Protein AF-X1L1R2-F1 (afdb_monomer_lite)

Organism: NCBI:txid412755

Radius of gyration: 16.48 Å; chains: 1; bounding box: 44×36×43 Å

Secondary structure (DSSP, 8-state):
------PPEEE--SS--EEEEEEETTEEEEEESSPPTT-TTS--EEEEETT---S-GGG-HHHHHHHHHHHHHHHHHHHHTTS-SEEEEEE-TTGGGB-TTSSBP---TTTS----EEEEEEE-TTSTTTTS------HHHHH--GGGTT-SPPHHHHHHHHHHHHHHHHHHHHHHHHHT-

Structure (mmCIF, N/CA/C/O backbone):
data_AF-X1L1R2-F1
#
_entry.id   AF-X1L1R2-F1
#
loop_
_atom_site.group_PDB
_atom_site.id
_atom_site.type_symbol
_atom_site.label_atom_id
_atom_site.label_alt_id
_atom_site.label_comp_id
_atom_site.label_asym_id
_atom_site.label_entity_id
_atom_site.label_seq_id
_atom_site.pdbx_PDB_ins_code
_atom_site.Cartn_x
_atom_site.Cartn_y
_atom_site.Cartn_z
_atom_site.occupancy
_atom_site.B_iso_or_equiv
_atom_site.auth_seq_id
_atom_site.auth_comp_id
_atom_site.auth_asym_id
_atom_site.auth_atom_id
_atom_site.pdbx_PDB_model_num
ATOM 1 N N . MET A 1 1 ? -13.929 18.977 -22.221 1.00 35.81 1 MET A N 1
ATOM 2 C CA . MET A 1 1 ? -14.022 19.409 -20.815 1.00 35.81 1 MET A CA 1
ATOM 3 C C . MET A 1 1 ? -13.159 18.432 -20.040 1.00 35.81 1 MET A C 1
ATOM 5 O O . MET A 1 1 ? -13.607 17.331 -19.753 1.00 35.81 1 MET A O 1
ATOM 9 N N . GLU A 1 2 ? -11.871 18.740 -19.904 1.00 33.66 2 GLU A N 1
ATOM 10 C CA . GLU A 1 2 ? -10.957 17.918 -19.108 1.00 33.66 2 GLU A CA 1
ATOM 11 C C . GLU A 1 2 ? -11.347 18.148 -17.650 1.00 33.66 2 GLU A C 1
ATOM 13 O O . GLU A 1 2 ? -11.371 19.292 -17.200 1.00 33.66 2 GLU A O 1
ATOM 18 N N . ALA A 1 3 ? -11.789 17.097 -16.958 1.00 40.56 3 ALA A N 1
ATOM 19 C CA . ALA A 1 3 ? -12.058 17.187 -15.532 1.00 40.56 3 ALA A CA 1
ATOM 20 C C . ALA A 1 3 ? -10.765 17.642 -14.846 1.00 40.56 3 ALA A C 1
ATOM 22 O O . ALA A 1 3 ? -9.714 17.044 -15.086 1.00 40.56 3 ALA A O 1
ATOM 23 N N . GLU A 1 4 ? -10.833 18.707 -14.042 1.00 43.19 4 GLU A N 1
ATOM 24 C CA . GLU A 1 4 ? -9.746 19.076 -13.140 1.00 43.19 4 GLU A CA 1
ATOM 25 C C . GLU A 1 4 ? -9.451 17.854 -12.272 1.00 43.19 4 GLU A C 1
ATOM 27 O O . GLU A 1 4 ? -10.246 17.464 -11.420 1.00 43.19 4 GLU A O 1
ATOM 32 N N . ILE A 1 5 ? -8.339 17.186 -12.563 1.00 48.66 5 ILE A N 1
ATOM 33 C CA . ILE A 1 5 ? -7.871 16.056 -11.778 1.00 48.66 5 ILE A CA 1
ATOM 34 C C . ILE A 1 5 ? -7.506 16.628 -10.410 1.00 48.66 5 ILE A C 1
ATOM 36 O O . ILE A 1 5 ? -6.497 17.328 -10.290 1.00 48.66 5 ILE A O 1
ATOM 40 N N . GLU A 1 6 ? -8.321 16.345 -9.390 1.00 56.25 6 GLU A N 1
ATOM 41 C CA . GLU A 1 6 ? -7.953 16.596 -7.999 1.00 56.25 6 GLU A CA 1
ATOM 42 C C . GLU A 1 6 ? -6.578 15.967 -7.755 1.00 56.25 6 GLU A C 1
ATOM 44 O O . GLU A 1 6 ? -6.365 14.758 -7.888 1.00 56.25 6 GLU A O 1
ATOM 49 N N . SER A 1 7 ? -5.595 16.834 -7.523 1.00 71.38 7 SER A N 1
ATOM 50 C CA . SER A 1 7 ? -4.193 16.442 -7.586 1.00 71.38 7 SER A CA 1
ATOM 51 C C . SER A 1 7 ? -3.826 15.499 -6.440 1.00 71.38 7 SER A C 1
ATOM 53 O O . SER A 1 7 ? -4.202 15.694 -5.284 1.00 71.38 7 SER A O 1
ATOM 55 N N . VAL A 1 8 ? -3.070 14.450 -6.760 1.00 78.88 8 VAL A N 1
ATOM 56 C CA . VAL A 1 8 ? -2.434 13.598 -5.754 1.00 78.88 8 VAL A CA 1
ATOM 57 C C . VAL A 1 8 ? -1.305 14.407 -5.112 1.00 78.88 8 VAL A C 1
ATOM 59 O O . VAL A 1 8 ? -0.381 14.835 -5.807 1.00 78.88 8 VAL A O 1
ATOM 62 N N . GLU A 1 9 ? -1.368 14.628 -3.798 1.00 85.62 9 GLU A N 1
ATOM 63 C CA . GLU A 1 9 ? -0.394 15.465 -3.091 1.00 85.62 9 GLU A CA 1
ATOM 64 C C . GLU A 1 9 ? 0.997 14.812 -3.092 1.00 85.62 9 GLU A C 1
ATOM 66 O O . GLU A 1 9 ? 1.167 13.679 -2.634 1.00 85.62 9 GLU A O 1
ATOM 71 N N . PHE A 1 10 ? 2.002 15.539 -3.589 1.00 83.31 10 PHE A N 1
ATOM 72 C CA . PHE A 1 10 ? 3.404 15.128 -3.543 1.00 83.31 10 PHE A CA 1
ATOM 73 C C . PHE A 1 10 ? 4.129 15.767 -2.359 1.00 83.31 10 PHE A C 1
ATOM 75 O O . PHE A 1 10 ? 4.181 16.990 -2.238 1.00 83.31 10 PHE A O 1
ATOM 82 N N . ILE A 1 11 ? 4.766 14.939 -1.534 1.00 81.50 11 ILE A N 1
ATOM 83 C CA . ILE A 1 11 ? 5.548 15.370 -0.378 1.00 81.50 11 ILE A CA 1
ATOM 84 C C . ILE A 1 11 ? 7.036 15.158 -0.656 1.00 81.50 11 ILE A C 1
ATOM 86 O O . ILE A 1 11 ? 7.514 14.033 -0.836 1.00 81.50 11 ILE A O 1
ATOM 90 N N . LYS A 1 12 ? 7.783 16.268 -0.628 1.00 78.12 12 LYS A N 1
ATOM 91 C CA . LYS A 1 12 ? 9.249 16.268 -0.634 1.00 78.12 12 LYS A CA 1
ATOM 92 C C . LYS A 1 12 ? 9.750 15.917 0.767 1.00 78.12 12 LYS A C 1
ATOM 94 O O . LYS A 1 12 ? 9.685 16.737 1.678 1.00 78.12 12 LYS A O 1
ATOM 99 N N . ASP A 1 13 ? 10.237 14.695 0.930 1.00 71.69 13 ASP A N 1
ATOM 100 C CA . ASP A 1 13 ? 10.892 14.210 2.145 1.00 71.69 13 ASP A CA 1
ATOM 101 C C . ASP A 1 13 ? 12.397 14.083 1.877 1.00 71.69 13 ASP A C 1
ATOM 103 O O . ASP A 1 13 ? 12.797 13.721 0.770 1.00 71.69 13 ASP A O 1
ATOM 107 N N . ALA A 1 14 ? 13.224 14.434 2.865 1.00 59.12 14 ALA A N 1
ATOM 108 C CA . ALA A 1 14 ? 14.678 14.477 2.710 1.00 59.12 14 ALA A CA 1
ATOM 109 C C . ALA A 1 14 ? 15.286 13.098 2.409 1.00 59.12 14 ALA A C 1
ATOM 111 O O . ALA A 1 14 ? 16.328 13.030 1.760 1.00 59.12 14 ALA A O 1
ATOM 112 N N . ASP A 1 15 ? 14.630 12.024 2.858 1.00 63.44 15 ASP A N 1
ATOM 113 C CA . ASP A 1 15 ? 15.121 10.662 2.686 1.00 63.44 15 ASP A CA 1
ATOM 114 C C . ASP A 1 15 ? 14.433 9.956 1.508 1.00 63.44 15 ASP A C 1
ATOM 116 O O . ASP A 1 15 ? 15.096 9.284 0.718 1.00 63.44 15 ASP A O 1
ATOM 120 N N . LEU A 1 16 ? 13.104 10.074 1.382 1.00 71.19 16 LEU A N 1
ATOM 121 C CA . LEU A 1 16 ? 12.322 9.346 0.371 1.00 71.19 16 LEU A CA 1
ATOM 122 C C . LEU A 1 16 ? 11.072 10.130 -0.061 1.00 71.19 16 LEU A C 1
ATOM 124 O O . LEU A 1 16 ? 10.060 10.006 0.626 1.00 71.19 16 LEU A O 1
ATOM 128 N N . PRO A 1 17 ? 11.079 10.867 -1.188 1.00 80.19 17 PRO A N 1
ATOM 129 C CA . PRO A 1 17 ? 9.896 11.560 -1.710 1.00 80.19 17 PRO A CA 1
ATOM 130 C C . PRO A 1 17 ? 8.731 10.612 -2.045 1.00 80.19 17 PRO A C 1
ATOM 132 O O . PRO A 1 17 ? 8.938 9.466 -2.466 1.00 80.19 17 PRO A O 1
ATOM 135 N N . TYR A 1 18 ? 7.490 11.069 -1.848 1.00 87.56 18 TYR A N 1
ATOM 136 C CA . TYR A 1 18 ? 6.294 10.231 -2.023 1.00 87.56 18 TYR A CA 1
ATOM 137 C C . TYR A 1 18 ? 5.030 11.016 -2.378 1.00 87.56 18 TYR A C 1
ATOM 139 O O . TYR A 1 18 ? 4.909 12.194 -2.060 1.00 87.56 18 TYR A O 1
ATOM 147 N N . TRP A 1 19 ? 4.050 10.320 -2.957 1.00 91.94 19 TRP A N 1
ATOM 148 C CA . TRP A 1 19 ? 2.682 10.813 -3.133 1.00 91.94 19 TRP A CA 1
ATOM 149 C C . TRP A 1 19 ? 1.736 10.207 -2.107 1.00 91.94 19 TRP A C 1
ATOM 151 O O . TRP A 1 19 ? 1.818 9.010 -1.812 1.00 91.94 19 TRP A O 1
ATOM 161 N N . VAL A 1 20 ? 0.816 11.017 -1.590 1.00 93.31 20 VAL A N 1
ATOM 162 C CA . VAL A 1 20 ? -0.243 10.582 -0.675 1.00 93.31 20 VAL A CA 1
ATOM 163 C C . VAL A 1 20 ? -1.476 10.186 -1.479 1.00 93.31 20 VAL A C 1
ATOM 165 O O . VAL A 1 20 ? -2.071 11.006 -2.172 1.00 93.31 20 VAL A O 1
ATOM 168 N N . LEU A 1 21 ? -1.866 8.916 -1.374 1.00 95.00 21 LEU A N 1
ATOM 169 C CA . LEU A 1 21 ? -3.049 8.377 -2.048 1.00 95.00 21 LEU A CA 1
ATOM 170 C C . LEU A 1 21 ? -4.297 8.469 -1.167 1.00 95.00 21 LEU A C 1
ATOM 172 O O . LEU A 1 21 ? -5.397 8.585 -1.685 1.00 95.00 21 LEU A O 1
ATOM 176 N N . TRP A 1 22 ? -4.133 8.396 0.155 1.00 96.38 22 TRP A N 1
ATOM 177 C CA . TRP A 1 22 ? -5.219 8.537 1.123 1.00 96.38 22 TRP A CA 1
ATOM 178 C C . TRP A 1 22 ? -4.658 8.819 2.520 1.00 96.38 22 TRP A C 1
ATOM 180 O O . TRP A 1 22 ? -3.601 8.293 2.883 1.00 96.38 22 TRP A O 1
ATOM 190 N N . GLU A 1 23 ? -5.371 9.605 3.324 1.00 94.44 23 GLU A N 1
ATOM 191 C CA . GLU A 1 23 ? -4.978 9.921 4.694 1.00 94.44 23 GLU A CA 1
ATOM 192 C C . GLU A 1 23 ? -6.198 10.228 5.579 1.00 94.44 23 GLU A C 1
ATOM 194 O O . GLU A 1 23 ? -6.961 11.138 5.278 1.00 94.44 23 GLU A O 1
ATOM 199 N N . ASP A 1 24 ? -6.358 9.506 6.692 1.00 93.12 24 ASP A N 1
ATOM 200 C CA . ASP A 1 24 ? -7.366 9.794 7.726 1.00 93.12 24 ASP A CA 1
ATOM 201 C C . ASP A 1 24 ? -7.039 9.050 9.035 1.00 93.12 24 ASP A C 1
ATOM 203 O O . ASP A 1 24 ? -6.327 8.042 9.044 1.00 93.12 24 ASP A O 1
ATOM 207 N N . GLY A 1 25 ? -7.558 9.535 10.167 1.00 86.25 25 GLY A N 1
ATOM 208 C CA . GLY A 1 25 ? -7.598 8.781 11.424 1.00 86.25 25 GLY A CA 1
ATOM 209 C C . GLY A 1 25 ? -6.230 8.336 11.957 1.00 86.25 25 GLY A C 1
ATOM 210 O O . GLY A 1 25 ? -6.138 7.300 12.615 1.00 86.25 25 GLY A O 1
ATOM 211 N N . GLY A 1 26 ? -5.165 9.080 11.636 1.00 88.38 26 GLY A N 1
ATOM 212 C CA . GLY A 1 26 ? -3.776 8.751 11.987 1.00 88.38 26 GLY A CA 1
ATOM 213 C C . GLY A 1 26 ? -3.066 7.814 11.001 1.00 88.38 26 GLY A C 1
ATOM 214 O O . GLY A 1 26 ? -1.861 7.594 11.134 1.00 88.38 26 GLY A O 1
ATOM 215 N N . PHE A 1 27 ? -3.762 7.297 9.990 1.00 91.69 27 PHE A N 1
ATOM 216 C CA . PHE A 1 27 ? -3.224 6.403 8.968 1.00 91.69 27 PHE A CA 1
ATOM 217 C C . PHE A 1 27 ? -2.967 7.132 7.653 1.00 91.69 27 PHE A C 1
ATOM 219 O O . PHE A 1 27 ? -3.592 8.147 7.355 1.00 91.69 27 PHE A O 1
ATOM 226 N N . ARG A 1 28 ? -2.049 6.586 6.859 1.00 93.56 28 ARG A N 1
ATOM 227 C CA . ARG A 1 28 ? -1.690 7.094 5.539 1.00 93.56 28 ARG A CA 1
ATOM 228 C C . ARG A 1 28 ? -1.421 5.950 4.574 1.00 93.56 28 ARG A C 1
ATOM 230 O O . ARG A 1 28 ? -0.731 4.995 4.930 1.00 93.56 28 ARG A O 1
ATOM 237 N N . VAL A 1 29 ? -1.906 6.102 3.347 1.00 95.12 29 VAL A N 1
ATOM 238 C CA . VAL A 1 29 ? -1.522 5.305 2.183 1.00 95.12 29 VAL A CA 1
ATOM 239 C C . VAL A 1 29 ? -0.701 6.190 1.252 1.00 95.12 29 VAL A C 1
ATOM 241 O O . VAL A 1 29 ? -1.152 7.261 0.847 1.00 95.12 29 VAL A O 1
ATOM 244 N N . ARG A 1 30 ? 0.511 5.757 0.907 1.00 93.06 30 ARG A N 1
ATOM 245 C CA . ARG A 1 30 ? 1.411 6.505 0.019 1.00 93.06 30 ARG A CA 1
ATOM 246 C C . ARG A 1 30 ? 2.158 5.601 -0.947 1.00 93.06 30 ARG A C 1
ATOM 248 O O . ARG A 1 30 ? 2.361 4.428 -0.654 1.00 93.06 30 ARG A O 1
ATOM 255 N N . THR A 1 31 ? 2.628 6.160 -2.054 1.00 91.19 31 THR A N 1
ATOM 256 C CA . THR A 1 31 ? 3.549 5.491 -2.985 1.00 91.19 31 THR A CA 1
ATOM 257 C C . THR A 1 31 ? 4.829 6.304 -3.127 1.00 91.19 31 THR A C 1
ATOM 259 O O . THR A 1 31 ? 4.791 7.532 -3.086 1.00 91.19 31 THR A O 1
ATOM 262 N N . LEU A 1 32 ? 5.969 5.627 -3.253 1.00 84.00 32 LEU A N 1
ATOM 263 C CA . LEU A 1 32 ? 7.278 6.279 -3.373 1.00 84.00 32 LEU A CA 1
ATOM 264 C C . LEU A 1 32 ? 7.552 6.730 -4.814 1.00 84.00 32 LEU A C 1
ATOM 266 O O . LEU A 1 32 ? 7.120 6.065 -5.755 1.00 84.00 32 LEU A O 1
ATOM 270 N N . GLU A 1 33 ? 8.339 7.798 -4.967 1.00 80.12 33 GLU A N 1
ATOM 271 C CA . GLU A 1 33 ? 8.979 8.178 -6.242 1.00 80.12 33 GLU A CA 1
ATOM 272 C C . GLU A 1 33 ? 9.835 7.050 -6.807 1.00 80.12 33 GLU A C 1
ATOM 274 O O . GLU A 1 33 ? 9.747 6.720 -7.988 1.00 80.12 33 GLU A O 1
ATOM 279 N N . ASN A 1 34 ? 10.595 6.401 -5.928 1.00 77.62 34 ASN A N 1
ATOM 280 C CA . ASN A 1 34 ? 11.424 5.258 -6.267 1.00 77.62 34 ASN A CA 1
ATOM 281 C C . ASN A 1 34 ? 10.941 4.048 -5.457 1.00 77.62 34 ASN A C 1
ATOM 283 O O . ASN A 1 34 ? 11.203 3.972 -4.252 1.00 77.62 34 ASN A O 1
ATOM 287 N N . PRO A 1 35 ? 10.167 3.133 -6.066 1.00 78.12 35 PRO A N 1
ATOM 288 C CA . PRO A 1 35 ? 9.635 1.978 -5.360 1.00 78.12 35 PRO A CA 1
ATOM 289 C C . PRO A 1 35 ? 10.757 1.000 -4.978 1.00 78.12 35 PRO A C 1
ATOM 291 O O . PRO A 1 35 ? 11.663 0.728 -5.762 1.00 78.12 35 PRO A O 1
ATOM 294 N N . ASN A 1 36 ? 10.685 0.454 -3.761 1.00 74.31 36 ASN A N 1
ATOM 295 C CA . ASN A 1 36 ? 11.665 -0.515 -3.270 1.00 74.31 36 ASN A CA 1
ATOM 296 C C . ASN A 1 36 ? 11.375 -1.898 -3.858 1.00 74.31 36 ASN A C 1
ATOM 298 O O . ASN A 1 36 ? 10.211 -2.264 -4.045 1.00 74.31 36 ASN A O 1
ATOM 302 N N . ARG A 1 37 ? 12.414 -2.721 -4.039 1.00 71.38 37 ARG A N 1
ATOM 303 C CA . ARG A 1 37 ? 12.231 -4.155 -4.308 1.00 71.38 37 ARG A CA 1
ATOM 304 C C . ARG A 1 37 ? 11.310 -4.818 -3.260 1.00 71.38 37 ARG A C 1
ATOM 306 O O . ARG A 1 37 ? 11.384 -4.437 -2.086 1.00 71.38 37 ARG A O 1
ATOM 313 N N . PRO A 1 38 ? 10.488 -5.813 -3.650 1.00 68.81 38 PRO A N 1
ATOM 314 C CA . PRO A 1 38 ? 10.410 -6.465 -4.967 1.00 68.81 38 PRO A CA 1
ATOM 315 C C . PRO A 1 38 ? 9.403 -5.824 -5.952 1.00 68.81 38 PRO A C 1
ATOM 317 O O . PRO A 1 38 ? 8.761 -6.534 -6.718 1.00 68.81 38 PRO A O 1
ATOM 320 N N . ALA A 1 39 ? 9.239 -4.496 -5.965 1.00 70.19 39 ALA A N 1
ATOM 321 C CA . ALA A 1 39 ? 8.407 -3.794 -6.953 1.00 70.19 39 ALA A CA 1
ATOM 322 C C . ALA A 1 39 ? 9.029 -3.770 -8.370 1.00 70.19 39 ALA A C 1
ATOM 324 O O . ALA A 1 39 ? 9.264 -2.704 -8.945 1.00 70.19 39 ALA A O 1
ATOM 325 N N . ASP A 1 40 ? 9.336 -4.939 -8.938 1.00 66.94 40 ASP A N 1
ATOM 326 C CA . ASP A 1 40 ? 10.058 -5.053 -10.208 1.00 66.94 40 ASP A CA 1
ATOM 327 C C . ASP A 1 40 ? 9.292 -4.431 -11.383 1.00 66.94 40 ASP A C 1
ATOM 329 O O . ASP A 1 40 ? 9.911 -3.881 -12.288 1.00 66.94 40 ASP A O 1
ATOM 333 N N . HIS A 1 41 ? 7.961 -4.413 -11.353 1.00 64.50 41 HIS A N 1
ATOM 334 C CA . HIS A 1 41 ? 7.127 -3.805 -12.401 1.00 64.50 41 HIS A CA 1
ATOM 335 C C . HIS A 1 41 ? 6.573 -2.438 -12.010 1.00 64.50 41 HIS A C 1
ATOM 337 O O . HIS A 1 41 ? 5.660 -1.909 -12.642 1.00 64.50 41 HIS A O 1
ATOM 343 N N . GLY A 1 42 ? 7.178 -1.851 -10.983 1.00 64.50 42 GLY A N 1
ATOM 344 C CA . GLY A 1 42 ? 6.707 -0.626 -10.397 1.00 64.50 42 GLY A CA 1
ATOM 345 C C . GLY A 1 42 ? 5.612 -0.828 -9.369 1.00 64.50 42 GLY A C 1
ATOM 346 O O . GLY A 1 42 ? 5.058 -1.910 -9.202 1.00 64.50 42 GLY A O 1
ATOM 347 N N . GLY A 1 43 ? 5.329 0.248 -8.645 1.00 73.56 43 GLY A N 1
ATOM 348 C CA . GLY A 1 43 ? 4.325 0.230 -7.595 1.00 73.56 43 GLY A CA 1
ATOM 349 C C . GLY A 1 43 ? 4.846 -0.356 -6.288 1.00 73.56 43 GLY A C 1
ATOM 350 O O . GLY A 1 43 ? 5.040 -1.553 -6.116 1.00 73.56 43 GLY A O 1
ATOM 351 N N . HIS A 1 44 ? 5.037 0.524 -5.320 1.00 86.81 44 HIS A N 1
ATOM 352 C CA . HIS A 1 44 ? 5.306 0.157 -3.942 1.00 86.81 44 HIS A CA 1
ATOM 353 C C . HIS A 1 44 ? 4.436 1.056 -3.084 1.00 86.81 44 HIS A C 1
ATOM 355 O O . HIS A 1 44 ? 4.728 2.244 -2.929 1.00 86.81 44 HIS A O 1
ATOM 361 N N . ILE A 1 45 ? 3.347 0.491 -2.570 1.00 92.12 45 ILE A N 1
ATOM 362 C CA . ILE A 1 45 ? 2.403 1.230 -1.742 1.00 92.12 45 ILE A CA 1
ATOM 363 C C . ILE A 1 45 ? 2.692 0.903 -0.282 1.00 92.12 45 ILE A C 1
ATOM 365 O O . ILE A 1 45 ? 2.859 -0.255 0.095 1.00 92.12 45 ILE A O 1
ATOM 369 N N . LEU A 1 46 ? 2.754 1.938 0.541 1.00 91.00 46 LEU A N 1
ATOM 370 C CA . LEU A 1 46 ? 2.952 1.850 1.976 1.00 91.00 46 LEU A CA 1
ATOM 371 C C . LEU A 1 46 ? 1.676 2.278 2.684 1.00 91.00 46 LEU A C 1
ATOM 373 O O . LEU A 1 46 ? 1.170 3.374 2.446 1.00 91.00 46 LEU A O 1
ATOM 377 N N . VAL A 1 47 ? 1.203 1.430 3.590 1.00 92.69 47 VAL A N 1
ATOM 378 C CA . VAL A 1 47 ? 0.151 1.752 4.553 1.00 92.69 47 VAL A CA 1
ATOM 379 C C . VAL A 1 47 ? 0.801 1.898 5.915 1.00 92.69 47 VAL A C 1
ATOM 381 O O . VAL A 1 47 ? 1.403 0.946 6.399 1.00 92.69 47 VAL A O 1
ATOM 384 N N . GLU A 1 48 ? 0.713 3.066 6.541 1.00 88.31 48 GLU A N 1
ATOM 385 C CA . GLU A 1 48 ? 1.448 3.367 7.775 1.00 88.31 48 GLU A CA 1
ATOM 386 C C . GLU A 1 48 ? 0.667 4.268 8.737 1.00 88.31 48 GLU A C 1
ATOM 388 O O . GLU A 1 48 ? -0.325 4.891 8.366 1.00 88.31 48 GLU A O 1
ATOM 393 N N . HIS A 1 49 ? 1.145 4.365 9.981 1.00 86.06 49 HIS A N 1
ATOM 394 C CA . HIS A 1 49 ? 0.682 5.366 10.947 1.00 86.06 49 HIS A CA 1
ATOM 395 C C . HIS A 1 49 ? 1.572 6.616 10.904 1.00 86.06 49 HIS A C 1
ATOM 397 O O . HIS A 1 49 ? 2.804 6.513 10.981 1.00 86.06 49 HIS A O 1
ATOM 403 N N . LYS A 1 50 ? 0.962 7.803 10.820 1.00 80.88 50 LYS A N 1
ATOM 404 C CA . LYS A 1 50 ? 1.656 9.086 10.590 1.00 80.88 50 LYS A CA 1
ATOM 405 C C . LYS A 1 50 ? 2.646 9.430 11.697 1.00 80.88 50 LYS A C 1
ATOM 407 O O . LYS A 1 50 ? 3.799 9.783 11.429 1.00 80.88 50 LYS A O 1
ATOM 412 N N . GLU A 1 51 ? 2.221 9.256 12.943 1.00 72.44 51 GLU A N 1
ATOM 413 C CA . GLU A 1 51 ? 2.992 9.635 14.134 1.00 72.44 51 GLU A CA 1
ATOM 414 C C . GLU A 1 51 ? 4.094 8.621 14.489 1.00 72.44 51 GLU A C 1
ATOM 416 O O . GLU A 1 51 ? 4.952 8.880 15.330 1.00 72.44 51 GLU A O 1
ATOM 421 N N . GLY A 1 52 ? 4.135 7.481 13.793 1.00 61.91 52 GLY A N 1
ATOM 422 C CA . GLY A 1 52 ? 4.942 6.328 14.175 1.00 61.91 52 GLY A CA 1
ATOM 423 C C . GLY A 1 52 ? 4.245 5.439 15.203 1.00 61.91 52 GLY A C 1
ATOM 424 O O . GLY A 1 52 ? 3.143 5.724 15.662 1.00 61.91 52 GLY A O 1
ATOM 425 N N . ALA A 1 53 ? 4.837 4.280 15.464 1.00 56.41 53 ALA A N 1
ATOM 426 C CA . ALA A 1 53 ? 4.227 3.198 16.214 1.00 56.41 53 ALA A CA 1
ATOM 427 C C . ALA A 1 53 ? 4.265 3.442 17.724 1.00 56.41 53 ALA A C 1
ATOM 429 O O . ALA A 1 53 ? 5.277 3.850 18.301 1.00 56.41 53 ALA A O 1
ATOM 430 N N . VAL A 1 54 ? 3.183 3.008 18.366 1.00 54.50 54 VAL A N 1
ATOM 431 C CA . VAL A 1 54 ? 3.200 2.465 19.726 1.00 54.50 54 VAL A CA 1
ATOM 432 C C . VAL A 1 54 ? 4.342 1.442 19.790 1.00 54.50 54 VAL A C 1
ATOM 434 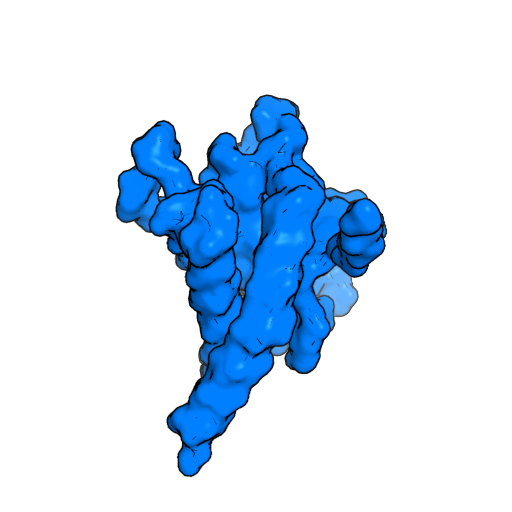O O . VAL A 1 54 ? 4.492 0.650 18.861 1.00 54.50 54 VAL A O 1
ATOM 437 N N . LYS A 1 55 ? 5.176 1.458 20.842 1.00 52.66 55 LYS A N 1
ATOM 438 C CA . LYS A 1 55 ? 6.418 0.649 20.959 1.00 52.66 55 LYS A CA 1
ATOM 439 C C . LYS A 1 55 ? 6.276 -0.820 20.539 1.00 52.66 55 LYS A C 1
ATOM 441 O O . LYS A 1 55 ? 7.290 -1.427 20.188 1.00 52.66 55 LYS A O 1
ATOM 446 N N . VAL A 1 56 ? 5.058 -1.356 20.607 1.00 61.56 56 VAL A N 1
ATOM 447 C CA . VAL A 1 56 ? 4.699 -2.722 20.273 1.00 61.56 56 VAL A CA 1
ATOM 448 C C . VAL A 1 56 ? 3.330 -2.751 19.559 1.00 61.56 56 VAL A C 1
ATOM 450 O O . VAL A 1 56 ? 2.286 -2.821 20.201 1.00 61.56 56 VAL A O 1
ATOM 453 N N . PRO A 1 57 ? 3.283 -2.668 18.226 1.00 59.94 57 PRO A N 1
ATOM 454 C CA . PRO A 1 57 ? 2.029 -2.558 17.469 1.00 59.94 57 PRO A CA 1
ATOM 455 C C . PRO A 1 57 ? 1.111 -3.776 17.603 1.00 59.94 57 PRO A C 1
ATOM 457 O O . PRO A 1 57 ? -0.105 -3.630 17.594 1.00 59.94 57 PRO A O 1
ATOM 460 N N . TYR A 1 58 ? 1.689 -4.967 17.777 1.00 64.19 58 TYR A N 1
ATOM 461 C CA . TYR A 1 58 ? 0.954 -6.214 17.982 1.00 64.19 58 TYR A CA 1
ATOM 462 C C . TYR A 1 58 ? 0.320 -6.317 19.375 1.00 64.19 58 TYR A C 1
ATOM 464 O O . TYR A 1 58 ? -0.505 -7.190 19.591 1.00 64.19 58 TYR A O 1
ATOM 472 N N . GLN A 1 59 ? 0.657 -5.425 20.315 1.00 66.75 59 GLN A N 1
ATOM 473 C CA . GLN A 1 59 ? -0.067 -5.320 21.588 1.00 66.75 59 GLN A CA 1
ATOM 474 C C . GLN A 1 59 ? -1.375 -4.531 21.450 1.00 66.75 59 GLN A C 1
ATOM 476 O O . GLN A 1 59 ? -2.225 -4.601 22.331 1.00 66.75 59 GLN A O 1
ATOM 481 N N . ASN A 1 60 ? -1.558 -3.791 20.350 1.00 78.94 60 ASN A N 1
ATOM 482 C CA . ASN A 1 60 ? -2.808 -3.113 20.036 1.00 78.94 60 ASN A CA 1
ATOM 483 C C . ASN A 1 60 ? -3.464 -3.786 18.821 1.00 78.94 60 ASN A C 1
ATOM 485 O O . ASN A 1 60 ? -3.303 -3.355 17.678 1.00 78.94 60 ASN A O 1
ATOM 489 N N . TYR A 1 61 ? -4.217 -4.857 19.079 1.00 83.44 61 TYR A N 1
ATOM 490 C CA . TYR A 1 61 ? -4.882 -5.639 18.032 1.00 83.44 61 TYR A CA 1
ATOM 491 C C . TYR A 1 61 ? -5.876 -4.815 17.209 1.00 83.44 61 TYR A C 1
ATOM 493 O O . TYR A 1 61 ? -6.008 -5.050 16.014 1.00 83.44 61 TYR A O 1
ATOM 501 N N . VAL A 1 62 ? -6.522 -3.806 17.805 1.00 85.75 62 VAL A N 1
ATOM 502 C CA . VAL A 1 62 ? -7.436 -2.904 17.083 1.00 85.75 62 VAL A CA 1
ATOM 503 C C . VAL A 1 62 ? -6.665 -2.043 16.083 1.00 85.75 62 VAL A C 1
ATOM 505 O O . VAL A 1 62 ? -7.093 -1.879 14.942 1.00 85.75 62 VAL A O 1
ATOM 508 N N . PHE A 1 63 ? -5.511 -1.509 16.485 1.00 86.00 63 PHE A N 1
ATOM 509 C CA . PHE A 1 63 ? -4.621 -0.775 15.587 1.00 86.00 63 PHE A CA 1
ATOM 510 C C . PHE A 1 63 ? -4.139 -1.662 14.435 1.00 86.00 63 PHE A C 1
ATOM 512 O O . PHE A 1 63 ? -4.222 -1.256 13.274 1.00 86.00 63 PHE A O 1
ATOM 519 N N . PHE A 1 64 ? -3.675 -2.877 14.745 1.00 86.00 64 PHE A N 1
ATOM 520 C CA . PHE A 1 64 ? -3.200 -3.803 13.721 1.00 86.00 64 PHE A CA 1
ATOM 521 C C . PHE A 1 64 ? -4.333 -4.241 12.777 1.00 86.00 64 PHE A C 1
ATOM 523 O O . PHE A 1 64 ? -4.155 -4.255 11.565 1.00 86.00 64 PHE A O 1
ATOM 530 N N . ALA A 1 65 ? -5.537 -4.491 13.297 1.00 89.88 65 ALA A N 1
ATOM 531 C CA . ALA A 1 65 ? -6.702 -4.806 12.476 1.00 89.88 65 ALA A CA 1
ATOM 532 C C . ALA A 1 65 ? -7.044 -3.668 11.501 1.00 89.88 65 ALA A C 1
ATOM 534 O O . ALA A 1 65 ? -7.261 -3.920 10.318 1.00 89.88 65 ALA A O 1
ATOM 535 N N . LYS A 1 66 ? -7.030 -2.409 11.963 1.00 91.75 66 LYS A N 1
ATOM 536 C CA . LYS A 1 66 ? -7.284 -1.242 11.102 1.00 91.75 66 LYS A CA 1
ATOM 537 C C . LYS A 1 66 ? -6.269 -1.137 9.967 1.00 91.75 66 LYS A C 1
ATOM 539 O O . LYS A 1 66 ? -6.670 -1.017 8.814 1.00 91.75 66 LYS A O 1
ATOM 544 N N . ILE A 1 67 ? -4.970 -1.210 10.271 1.00 91.44 67 ILE A N 1
ATOM 545 C CA . ILE A 1 67 ? -3.937 -1.075 9.234 1.00 91.44 67 ILE A CA 1
ATOM 546 C C . ILE A 1 67 ? -3.978 -2.242 8.237 1.00 91.44 67 ILE A C 1
ATOM 548 O O . ILE A 1 67 ? -3.831 -2.020 7.036 1.00 91.44 67 ILE A O 1
ATOM 552 N N . SER A 1 68 ? -4.257 -3.464 8.706 1.00 92.69 68 SER A N 1
ATOM 553 C CA . SER A 1 68 ? -4.445 -4.640 7.850 1.00 92.69 68 SER A CA 1
ATOM 554 C C . SER A 1 68 ? -5.661 -4.509 6.935 1.00 92.69 68 SER A C 1
ATOM 556 O O . SER A 1 68 ? -5.558 -4.829 5.754 1.00 92.69 68 SER A O 1
ATOM 558 N N . VAL A 1 69 ? -6.786 -3.990 7.440 1.00 95.75 69 VAL A N 1
ATOM 559 C CA . VAL A 1 69 ? -7.973 -3.719 6.616 1.00 95.75 69 VAL A CA 1
ATOM 560 C C . VAL A 1 69 ? -7.667 -2.674 5.547 1.00 95.75 69 VAL A C 1
ATOM 562 O O . VAL A 1 69 ? -8.014 -2.885 4.388 1.00 95.75 69 VAL A O 1
ATOM 565 N N . ILE A 1 70 ? -6.962 -1.591 5.888 1.00 97.19 70 ILE A N 1
ATOM 566 C CA . ILE A 1 70 ? -6.555 -0.584 4.898 1.00 97.19 70 ILE A CA 1
ATOM 567 C C . ILE A 1 70 ? -5.665 -1.221 3.819 1.00 97.19 70 ILE A C 1
ATOM 569 O O . ILE A 1 70 ? -5.915 -1.024 2.634 1.00 97.19 70 ILE A O 1
ATOM 573 N N . ALA A 1 71 ? -4.674 -2.038 4.193 1.00 96.19 71 ALA A N 1
ATOM 574 C CA . ALA A 1 71 ? -3.821 -2.731 3.223 1.00 96.19 71 ALA A CA 1
ATOM 575 C C . ALA A 1 71 ? -4.599 -3.700 2.315 1.00 96.19 71 ALA A C 1
ATOM 577 O O . ALA A 1 71 ? -4.327 -3.760 1.117 1.00 96.19 71 ALA A O 1
ATOM 578 N N . ALA A 1 72 ? -5.606 -4.400 2.846 1.00 97.06 72 ALA A N 1
ATOM 579 C CA . ALA A 1 72 ? -6.492 -5.242 2.043 1.00 97.06 72 ALA A CA 1
ATOM 580 C C . ALA A 1 72 ? -7.317 -4.421 1.035 1.00 97.06 72 ALA A C 1
ATOM 582 O O . ALA A 1 72 ? -7.471 -4.827 -0.117 1.00 97.06 72 ALA A O 1
ATOM 583 N N . VAL A 1 73 ? -7.800 -3.236 1.429 1.00 98.12 73 VAL A N 1
ATOM 584 C CA . VAL A 1 73 ? -8.477 -2.311 0.505 1.00 98.12 73 VAL A CA 1
ATOM 585 C C . VAL A 1 73 ? -7.517 -1.810 -0.575 1.00 98.12 73 VAL A C 1
ATOM 587 O O . VAL A 1 73 ? -7.911 -1.733 -1.735 1.00 98.12 73 VAL A O 1
ATOM 590 N N . VAL A 1 74 ? -6.254 -1.537 -0.238 1.00 97.31 74 VAL A N 1
ATOM 591 C CA . VAL A 1 74 ? -5.225 -1.165 -1.224 1.00 97.31 74 VAL A CA 1
ATOM 592 C C . VAL A 1 74 ? -4.984 -2.284 -2.234 1.00 97.31 74 VAL A C 1
ATOM 594 O O . VAL A 1 74 ? -4.967 -2.013 -3.433 1.00 97.31 74 VAL A O 1
ATOM 597 N N . GLN A 1 75 ? -4.858 -3.538 -1.791 1.00 95.69 75 GLN A N 1
ATOM 598 C CA . GLN A 1 75 ? -4.760 -4.676 -2.710 1.00 95.69 75 GLN A CA 1
ATOM 599 C C . GLN A 1 75 ? -5.986 -4.748 -3.635 1.00 95.69 75 GLN A C 1
ATOM 601 O O . GLN A 1 75 ? -5.834 -4.819 -4.854 1.00 95.69 75 GLN A O 1
ATOM 606 N N . LYS A 1 76 ? -7.200 -4.643 -3.077 1.00 97.06 76 LYS A N 1
ATOM 607 C CA . LYS A 1 76 ? -8.441 -4.601 -3.866 1.00 97.06 76 LYS A CA 1
ATOM 608 C C . LYS A 1 76 ? -8.420 -3.458 -4.887 1.00 97.06 76 LYS A C 1
ATOM 610 O O . LYS A 1 76 ? -8.839 -3.658 -6.023 1.00 97.06 76 LYS A O 1
ATOM 615 N N . ALA A 1 77 ? -7.936 -2.275 -4.508 1.00 96.69 77 ALA A N 1
ATOM 616 C CA . ALA A 1 77 ? -7.841 -1.117 -5.392 1.00 96.69 77 ALA A CA 1
ATOM 617 C C . ALA A 1 77 ? -6.903 -1.387 -6.574 1.00 96.69 77 ALA A C 1
ATOM 619 O O . ALA A 1 77 ? -7.265 -1.118 -7.716 1.00 96.69 77 ALA A O 1
ATOM 620 N N . VAL A 1 78 ? -5.732 -1.974 -6.320 1.00 93.88 78 VAL A N 1
ATOM 621 C CA . VAL A 1 78 ? -4.768 -2.356 -7.365 1.00 93.88 78 VAL A CA 1
ATOM 622 C C . VAL A 1 78 ? -5.407 -3.305 -8.385 1.00 93.88 78 VAL A C 1
ATOM 624 O O . VAL A 1 78 ? -5.308 -3.070 -9.591 1.00 93.88 78 VAL A O 1
ATOM 627 N N . GLU A 1 79 ? -6.121 -4.323 -7.904 1.00 93.62 79 GLU A N 1
ATOM 628 C CA . GLU A 1 79 ? -6.797 -5.311 -8.752 1.00 93.62 79 GLU A CA 1
ATOM 629 C C . GLU A 1 79 ? -7.961 -4.691 -9.542 1.00 93.62 79 GLU A C 1
ATOM 631 O O . GLU A 1 79 ? -8.104 -4.916 -10.744 1.00 93.62 79 GLU A O 1
ATOM 636 N N . LYS A 1 80 ? -8.788 -3.859 -8.898 1.00 95.94 80 LYS A N 1
ATOM 637 C CA . LYS A 1 80 ? -9.979 -3.259 -9.525 1.00 95.94 80 LYS A CA 1
ATOM 638 C C . LYS A 1 80 ? -9.674 -2.108 -10.476 1.00 95.94 80 LYS A C 1
ATOM 640 O O . LYS A 1 80 ? -10.456 -1.871 -11.391 1.00 95.94 80 LYS A O 1
ATOM 645 N N . THR A 1 81 ? -8.557 -1.411 -10.289 1.00 91.50 81 THR A N 1
ATOM 646 C CA . THR A 1 81 ? -8.122 -0.326 -11.186 1.00 91.50 81 THR A CA 1
ATOM 647 C C . THR A 1 81 ? -7.356 -0.832 -12.412 1.00 91.50 81 THR A C 1
ATOM 649 O O . THR A 1 81 ? -7.025 -0.035 -13.291 1.00 91.50 81 THR A O 1
ATOM 652 N N . GLY A 1 82 ? -7.097 -2.144 -12.500 1.00 90.56 82 GLY A N 1
ATOM 653 C CA . GLY A 1 82 ? -6.369 -2.764 -13.608 1.00 90.56 82 GLY A CA 1
ATOM 654 C C . GLY A 1 82 ? -4.864 -2.495 -13.586 1.00 90.56 82 GLY A C 1
ATOM 655 O O . GLY A 1 82 ? -4.196 -2.700 -14.594 1.00 90.56 82 GLY A O 1
ATOM 656 N N . ILE A 1 83 ? -4.322 -2.028 -12.457 1.00 88.81 83 ILE A N 1
ATOM 657 C CA . ILE A 1 83 ? -2.881 -1.793 -12.297 1.00 88.81 83 ILE A CA 1
ATOM 658 C C . ILE A 1 83 ? -2.118 -3.114 -12.319 1.00 88.81 83 ILE A C 1
ATOM 660 O O . ILE A 1 83 ? -1.052 -3.208 -12.918 1.00 88.81 83 ILE A O 1
ATOM 664 N N . SER A 1 84 ? -2.661 -4.126 -11.650 1.00 89.62 84 SER A N 1
ATOM 665 C CA . SER A 1 84 ? -2.067 -5.451 -11.576 1.00 89.62 84 SER A CA 1
ATOM 666 C C . SER A 1 84 ? -3.146 -6.474 -11.233 1.00 89.62 84 SER A C 1
ATOM 668 O O . SER A 1 84 ? -4.030 -6.152 -10.441 1.00 89.62 84 SER A O 1
ATOM 670 N N . PRO A 1 85 ? -3.094 -7.706 -11.768 1.00 90.19 85 PRO A N 1
ATOM 671 C CA . PRO A 1 85 ? -4.081 -8.737 -11.447 1.00 90.19 85 PRO A CA 1
ATOM 672 C C . PRO A 1 85 ? -3.944 -9.282 -10.019 1.00 90.19 85 PRO A C 1
ATOM 674 O O . PRO A 1 85 ? -4.839 -9.978 -9.550 1.00 90.19 85 PRO A O 1
ATOM 677 N N . HIS A 1 86 ? -2.830 -8.998 -9.340 1.00 89.19 86 HIS A N 1
ATOM 678 C CA . HIS A 1 86 ? -2.590 -9.402 -7.959 1.00 89.19 86 HIS A CA 1
ATOM 679 C C . HIS A 1 86 ? -1.679 -8.402 -7.231 1.00 89.19 86 HIS A C 1
ATOM 681 O O . HIS A 1 86 ? -0.916 -7.666 -7.868 1.00 89.19 86 HIS A O 1
ATOM 687 N N . ALA A 1 87 ? -1.711 -8.400 -5.898 1.00 90.00 87 ALA A N 1
ATOM 688 C CA . ALA A 1 87 ? -0.698 -7.746 -5.078 1.00 90.00 87 ALA A CA 1
ATOM 689 C C . ALA A 1 87 ? -0.400 -8.552 -3.808 1.00 90.00 87 ALA A C 1
ATOM 691 O O . ALA A 1 87 ? -1.304 -9.110 -3.191 1.00 90.00 87 ALA A O 1
ATOM 692 N N . ASN A 1 88 ? 0.864 -8.571 -3.384 1.00 90.31 88 ASN A N 1
ATOM 693 C CA . ASN A 1 88 ? 1.234 -9.129 -2.087 1.00 90.31 88 ASN A CA 1
ATOM 694 C C . ASN A 1 88 ? 1.146 -8.060 -0.994 1.00 90.31 88 ASN A C 1
ATOM 696 O O . ASN A 1 88 ? 1.582 -6.928 -1.202 1.00 90.31 88 ASN A O 1
ATOM 700 N N . ILE A 1 89 ? 0.681 -8.450 0.194 1.00 90.69 89 ILE A N 1
ATOM 701 C CA . ILE A 1 89 ? 0.766 -7.637 1.412 1.00 90.69 89 ILE A CA 1
ATOM 702 C C . ILE A 1 89 ? 1.883 -8.197 2.293 1.00 90.69 89 ILE A C 1
ATOM 704 O O . ILE A 1 89 ? 1.867 -9.374 2.650 1.00 90.69 89 ILE A O 1
ATOM 708 N N . GLN A 1 90 ? 2.843 -7.357 2.672 1.00 86.81 90 GLN A N 1
ATOM 709 C CA . GLN A 1 90 ? 3.962 -7.736 3.535 1.00 86.81 90 GLN A CA 1
ATOM 710 C C . GLN A 1 90 ? 4.007 -6.843 4.779 1.00 86.81 90 GLN A C 1
ATOM 712 O O . GLN A 1 90 ? 3.985 -5.617 4.683 1.00 86.81 90 GLN A O 1
ATOM 717 N N . CYS A 1 91 ? 4.102 -7.450 5.964 1.00 82.44 91 CYS A N 1
ATOM 718 C CA . CYS A 1 91 ? 4.288 -6.729 7.222 1.00 82.44 91 CYS A CA 1
ATOM 719 C C . CYS A 1 91 ? 5.738 -6.821 7.690 1.00 82.44 91 CYS A C 1
ATOM 721 O O . CYS A 1 91 ? 6.182 -7.868 8.156 1.00 82.44 91 CYS A O 1
ATOM 723 N N . ASN A 1 92 ? 6.447 -5.696 7.660 1.00 70.94 92 ASN A N 1
ATOM 724 C CA . ASN A 1 92 ? 7.838 -5.611 8.096 1.00 70.94 92 ASN A CA 1
ATOM 725 C C . ASN A 1 92 ? 7.956 -4.879 9.438 1.00 70.94 92 ASN A C 1
ATOM 727 O O . ASN A 1 92 ? 8.817 -4.018 9.622 1.00 70.94 92 ASN A O 1
ATOM 731 N N . ALA A 1 93 ? 7.099 -5.237 10.405 1.00 61.88 93 ALA A N 1
ATOM 732 C CA . ALA A 1 93 ? 7.005 -4.570 11.710 1.00 61.88 93 ALA A CA 1
ATOM 733 C C . ALA A 1 93 ? 8.346 -4.477 12.462 1.00 61.88 93 ALA A C 1
ATOM 735 O O . ALA A 1 93 ? 8.522 -3.579 13.285 1.00 61.88 93 ALA A O 1
ATOM 736 N N . ASN A 1 94 ? 9.297 -5.369 12.153 1.00 58.56 94 ASN A N 1
ATOM 737 C CA . ASN A 1 94 ? 10.608 -5.405 12.788 1.00 58.56 94 ASN A CA 1
ATOM 738 C C . ASN A 1 94 ? 11.761 -4.825 11.948 1.00 58.56 94 ASN A C 1
ATOM 740 O O . ASN A 1 94 ? 12.891 -4.743 12.429 1.00 58.56 94 ASN A O 1
ATOM 744 N N . TRP A 1 95 ? 11.522 -4.424 10.699 1.00 57.59 95 TRP A N 1
ATOM 745 C CA . TRP A 1 95 ? 12.605 -4.042 9.787 1.00 57.59 95 TRP A CA 1
ATOM 746 C C . TRP A 1 95 ? 13.231 -2.692 10.130 1.00 57.59 95 TRP A C 1
ATOM 748 O O . TRP A 1 95 ? 14.447 -2.535 10.045 1.00 57.59 95 TRP A O 1
ATOM 758 N N . SER A 1 96 ? 12.438 -1.751 10.657 1.00 56.38 96 SER A N 1
ATOM 759 C CA . SER A 1 96 ? 12.967 -0.488 11.191 1.00 56.38 96 SER A CA 1
ATOM 760 C C . SER A 1 96 ? 13.951 -0.688 12.353 1.00 56.38 96 SER A C 1
ATOM 762 O O . SER A 1 96 ? 14.641 0.253 12.730 1.00 56.38 96 SER A O 1
ATOM 764 N N . PHE A 1 97 ? 14.039 -1.901 12.919 1.00 57.31 97 PHE A N 1
ATOM 765 C CA . PHE A 1 97 ? 15.019 -2.253 13.943 1.00 57.31 97 PHE A CA 1
ATOM 766 C C . PHE A 1 97 ? 16.342 -2.765 13.386 1.00 57.31 97 PHE A C 1
ATOM 768 O O . PHE A 1 97 ? 17.186 -3.119 14.196 1.00 57.31 97 PHE A O 1
ATOM 775 N N . ARG A 1 98 ? 16.561 -2.860 12.066 1.00 56.34 98 ARG A N 1
ATOM 776 C CA . ARG A 1 98 ? 17.787 -3.462 11.512 1.00 56.34 98 ARG A CA 1
ATOM 777 C C . A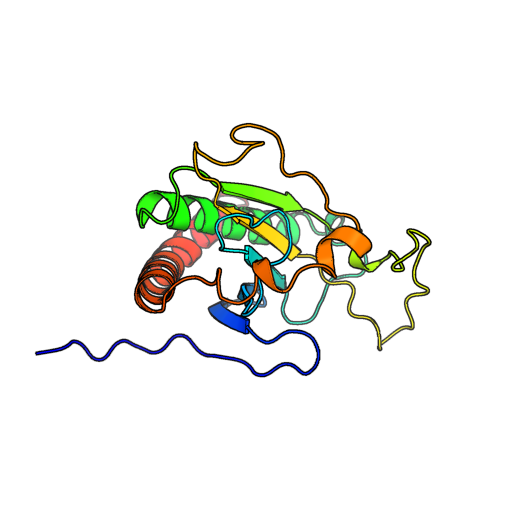RG A 1 98 ? 18.671 -2.466 10.770 1.00 56.34 98 ARG A C 1
ATOM 779 O O . ARG A 1 98 ? 18.220 -1.647 9.972 1.00 56.34 98 ARG A O 1
ATOM 786 N N . LYS A 1 99 ? 19.970 -2.508 11.057 1.00 59.66 99 LYS A N 1
ATOM 787 C CA . LYS A 1 99 ? 21.030 -1.804 10.331 1.00 59.66 99 LYS A CA 1
ATOM 788 C C . LYS A 1 99 ? 21.156 -2.418 8.927 1.00 59.66 99 LYS A C 1
ATOM 790 O O . LYS A 1 99 ? 20.761 -3.567 8.734 1.00 59.66 99 LYS A O 1
ATOM 795 N N . PRO A 1 100 ? 21.763 -1.697 7.969 1.00 51.66 100 PRO A N 1
ATOM 796 C CA . PRO A 1 100 ? 22.146 -2.238 6.660 1.00 51.66 100 PRO A CA 1
ATOM 797 C C . PRO A 1 100 ? 22.831 -3.612 6.700 1.00 51.66 100 PRO A C 1
ATOM 799 O O . PRO A 1 100 ? 22.613 -4.442 5.827 1.00 51.66 100 PRO A O 1
ATOM 802 N N . ASN A 1 101 ? 23.629 -3.862 7.741 1.00 57.62 101 ASN A N 1
ATOM 803 C CA . ASN A 1 101 ? 24.363 -5.109 7.960 1.00 57.62 101 ASN A CA 1
ATOM 804 C C . ASN A 1 101 ? 23.544 -6.208 8.673 1.00 57.62 101 ASN A C 1
ATOM 806 O O . ASN A 1 101 ? 24.116 -7.179 9.157 1.00 57.62 101 ASN A O 1
ATOM 810 N N . GLY A 1 102 ? 22.227 -6.039 8.812 1.00 54.78 102 GLY A N 1
ATOM 811 C CA . GLY A 1 102 ? 21.328 -7.005 9.448 1.00 54.78 102 GLY A CA 1
ATOM 812 C C . GLY A 1 102 ? 21.329 -7.002 10.982 1.00 54.78 102 GLY A C 1
ATOM 813 O O . GLY A 1 102 ? 20.404 -7.566 11.571 1.00 54.78 102 GLY A O 1
ATOM 814 N N . GLY A 1 103 ? 22.298 -6.349 11.636 1.00 57.94 103 GLY A N 1
ATOM 815 C CA . GLY A 1 103 ? 22.329 -6.177 13.094 1.00 57.94 103 GLY A CA 1
ATOM 816 C C . GLY A 1 103 ? 21.218 -5.251 13.595 1.00 57.94 103 GLY A C 1
ATOM 817 O O . GLY A 1 103 ? 20.650 -4.487 12.819 1.00 57.94 103 GLY A O 1
ATOM 818 N N . LEU A 1 104 ? 20.888 -5.282 14.887 1.00 57.84 104 LEU A N 1
ATOM 819 C CA . LEU A 1 104 ? 19.858 -4.391 15.431 1.00 57.84 104 LEU A CA 1
ATOM 820 C C . LEU A 1 104 ? 20.350 -2.923 15.467 1.00 57.84 104 LEU A C 1
ATOM 822 O O . LEU A 1 104 ? 21.495 -2.642 15.829 1.00 57.84 104 LEU A O 1
ATOM 826 N N . ARG A 1 105 ? 19.499 -1.972 15.063 1.00 60.94 105 ARG A N 1
ATOM 827 C CA . ARG A 1 105 ? 19.687 -0.528 15.268 1.00 60.94 105 ARG A CA 1
ATOM 828 C C . ARG A 1 105 ? 19.386 -0.207 16.727 1.00 60.94 105 ARG A C 1
ATOM 830 O O . ARG A 1 105 ? 18.345 -0.601 17.255 1.00 60.94 105 ARG A O 1
ATOM 837 N N . GLU A 1 106 ? 20.290 0.525 17.369 1.00 55.97 106 GLU A N 1
ATOM 838 C CA . GLU A 1 106 ? 19.996 1.140 18.659 1.00 55.97 106 GLU A CA 1
ATOM 839 C C . GLU A 1 106 ? 18.983 2.262 18.445 1.00 55.97 106 GLU A C 1
ATOM 841 O O . GLU A 1 106 ? 19.319 3.334 17.945 1.00 55.97 106 GLU A O 1
ATOM 846 N N . VAL A 1 107 ? 17.736 2.015 18.842 1.00 55.09 107 VAL A N 1
ATOM 847 C CA . VAL A 1 107 ? 16.676 3.015 18.719 1.00 55.09 107 VAL A CA 1
ATOM 848 C C . VAL A 1 107 ? 16.919 4.138 19.722 1.00 55.09 107 VAL A C 1
ATOM 850 O O . VAL A 1 107 ? 16.525 4.038 20.887 1.00 55.09 107 VAL A O 1
ATOM 853 N N . LYS A 1 108 ? 17.525 5.243 19.274 1.00 49.28 108 LYS A N 1
ATOM 854 C CA . LYS A 1 108 ? 17.609 6.471 20.077 1.00 49.28 108 LYS A CA 1
ATOM 855 C C . LYS A 1 108 ? 16.200 7.031 20.286 1.00 49.28 108 LYS A C 1
ATOM 857 O O . LYS A 1 108 ? 15.523 7.426 19.331 1.00 49.28 108 LYS A O 1
ATOM 862 N N . LYS A 1 109 ? 15.757 7.061 21.549 1.00 46.44 109 LYS A N 1
ATOM 863 C CA . LYS A 1 109 ? 14.452 7.591 21.980 1.00 46.44 109 LYS A CA 1
ATOM 864 C C . LYS A 1 109 ? 14.228 8.981 21.363 1.00 46.44 109 LYS A C 1
ATOM 866 O O . LYS A 1 109 ? 15.018 9.888 21.594 1.00 46.44 109 LYS A O 1
ATOM 871 N N . GLY A 1 110 ? 13.173 9.127 20.561 1.00 42.94 110 GLY A N 1
ATOM 872 C CA . GLY A 1 110 ? 12.772 10.403 19.954 1.00 42.94 110 GLY A CA 1
ATOM 873 C C . GLY A 1 110 ? 13.418 10.762 18.608 1.00 42.94 110 GLY A C 1
ATOM 874 O O . GLY A 1 110 ? 12.942 11.699 17.979 1.00 42.94 110 GLY A O 1
ATOM 875 N N . LYS A 1 111 ? 14.441 10.034 18.129 1.00 40.81 111 LYS A N 1
ATOM 876 C CA . LYS A 1 111 ? 15.042 10.268 16.795 1.00 40.81 111 LYS A CA 1
ATOM 877 C C . LYS A 1 111 ? 14.655 9.215 15.763 1.00 40.81 111 LYS A C 1
ATOM 879 O O . LYS A 1 111 ? 14.417 9.549 14.609 1.00 40.81 111 LYS A O 1
ATOM 884 N N . GLU A 1 112 ? 14.546 7.956 16.174 1.00 53.00 112 GLU A N 1
ATOM 885 C CA . GLU A 1 112 ? 14.163 6.870 15.272 1.00 53.00 112 GLU A CA 1
ATOM 886 C C . GLU A 1 112 ? 12.676 6.536 15.442 1.00 53.00 112 GLU A C 1
ATOM 888 O O . GLU A 1 112 ? 12.239 6.041 16.486 1.00 53.00 112 GLU A O 1
ATOM 893 N N . LYS A 1 113 ? 11.876 6.825 14.408 1.00 51.75 113 LYS A N 1
ATOM 894 C CA . LYS A 1 113 ? 10.453 6.473 14.381 1.00 51.75 113 LYS A CA 1
ATOM 895 C C . LYS A 1 113 ? 10.334 4.985 14.050 1.00 51.75 113 LYS A C 1
ATOM 897 O O . LYS A 1 113 ? 10.455 4.588 12.895 1.00 51.75 113 LYS A O 1
ATOM 902 N N . ARG A 1 114 ? 10.073 4.155 15.064 1.00 59.22 114 ARG A N 1
ATOM 903 C CA . ARG A 1 114 ? 9.567 2.787 14.859 1.00 59.22 114 ARG A CA 1
ATOM 904 C C . ARG A 1 114 ? 8.233 2.947 14.146 1.00 59.22 114 ARG A C 1
ATOM 906 O O . ARG A 1 114 ? 7.316 3.460 14.767 1.00 59.22 114 ARG A O 1
ATOM 913 N N . LYS A 1 115 ? 8.110 2.624 12.864 1.00 67.25 115 LYS A N 1
ATOM 914 C CA . LYS A 1 115 ? 6.834 2.763 12.149 1.00 67.25 115 LYS A CA 1
ATOM 915 C C . LYS A 1 115 ? 6.383 1.395 11.701 1.00 67.25 115 LYS A C 1
ATOM 917 O O . LYS A 1 115 ? 7.043 0.780 10.868 1.00 67.25 115 LYS A O 1
ATOM 922 N N . VAL A 1 116 ? 5.241 0.946 12.211 1.00 75.06 116 VAL A N 1
ATOM 923 C CA . VAL A 1 116 ? 4.539 -0.116 11.505 1.00 75.06 116 VAL A CA 1
ATOM 924 C C . VAL A 1 116 ? 4.067 0.439 10.197 1.00 75.06 116 VAL A C 1
ATOM 926 O O . VAL A 1 116 ? 3.399 1.473 10.146 1.00 75.06 116 VAL A O 1
ATOM 929 N N . HIS A 1 117 ? 4.433 -0.293 9.169 1.00 82.81 117 HIS A N 1
ATOM 930 C CA . HIS A 1 117 ? 3.898 -0.125 7.855 1.00 82.81 117 HIS A CA 1
ATOM 931 C C . HIS A 1 117 ? 3.683 -1.505 7.248 1.00 82.81 117 HIS A C 1
ATOM 933 O O . HIS A 1 117 ? 4.411 -2.461 7.540 1.00 82.81 117 HIS A O 1
ATOM 939 N N . LEU A 1 118 ? 2.635 -1.596 6.449 1.00 88.69 118 LEU A N 1
ATOM 940 C CA . LEU A 1 118 ? 2.395 -2.707 5.556 1.00 88.69 118 LEU A CA 1
ATOM 941 C C . LEU A 1 118 ? 2.785 -2.255 4.158 1.00 88.69 118 LEU A C 1
ATOM 943 O O . LEU A 1 118 ? 2.430 -1.157 3.730 1.00 88.69 118 LEU A O 1
ATOM 947 N N . HIS A 1 119 ? 3.530 -3.103 3.473 1.00 89.81 119 HIS A N 1
ATOM 948 C CA . HIS A 1 119 ? 3.846 -2.926 2.071 1.00 89.81 119 HIS A CA 1
ATOM 949 C C . HIS A 1 119 ? 2.785 -3.635 1.244 1.00 89.81 119 HIS A C 1
ATOM 951 O O . HIS A 1 119 ? 2.399 -4.757 1.574 1.00 89.81 119 HIS A O 1
ATOM 957 N N . VAL A 1 120 ? 2.355 -3.000 0.163 1.00 92.44 120 VAL A N 1
ATOM 958 C CA . VAL A 1 120 ? 1.540 -3.619 -0.875 1.00 92.44 120 VAL A CA 1
ATOM 959 C C . VAL A 1 120 ? 2.310 -3.536 -2.187 1.00 92.44 120 VAL A C 1
ATOM 961 O O . VAL A 1 120 ? 2.621 -2.443 -2.667 1.00 92.44 120 VAL A O 1
ATOM 964 N N . TYR A 1 121 ? 2.641 -4.705 -2.730 1.00 89.94 121 TYR A N 1
ATOM 965 C CA . TYR A 1 121 ? 3.443 -4.877 -3.938 1.00 89.94 121 TYR A CA 1
ATOM 966 C C . TYR A 1 121 ? 2.570 -5.457 -5.055 1.00 89.94 121 TYR A C 1
ATOM 968 O O . TYR A 1 121 ? 2.276 -6.653 -5.006 1.00 89.94 121 TYR A O 1
ATOM 976 N N . PRO A 1 122 ? 2.128 -4.653 -6.038 1.00 90.06 122 PRO A N 1
ATOM 977 C CA . PRO A 1 122 ? 1.506 -5.158 -7.261 1.00 90.06 122 PRO A CA 1
ATOM 978 C C . PRO A 1 122 ? 2.428 -6.151 -7.983 1.00 90.06 122 PRO A C 1
ATOM 980 O O . PRO A 1 122 ? 3.631 -5.916 -8.066 1.00 90.06 122 PRO A O 1
ATOM 983 N N . ARG A 1 123 ? 1.867 -7.257 -8.488 1.00 86.31 123 ARG A N 1
ATOM 984 C CA . ARG A 1 123 ? 2.586 -8.362 -9.145 1.00 86.31 123 ARG A CA 1
ATOM 985 C C . ARG A 1 123 ? 1.973 -8.725 -10.496 1.00 86.31 123 ARG A C 1
ATOM 987 O O . ARG A 1 123 ? 0.805 -9.120 -10.549 1.00 86.31 123 ARG A O 1
ATOM 994 N N . LEU A 1 124 ? 2.760 -8.702 -11.568 1.00 85.62 124 LEU A N 1
ATOM 995 C CA . LEU A 1 124 ? 2.304 -9.154 -12.883 1.00 85.62 124 LEU A CA 1
ATOM 996 C C . LEU A 1 124 ? 2.627 -10.644 -13.092 1.00 85.62 124 LEU A C 1
ATOM 998 O O . LEU A 1 124 ? 3.599 -11.145 -12.534 1.00 85.62 124 LEU A O 1
ATOM 1002 N N . PRO A 1 125 ? 1.868 -11.370 -13.935 1.00 86.44 125 PRO A N 1
ATOM 1003 C CA . PRO A 1 125 ? 2.177 -12.761 -14.283 1.00 86.44 125 PRO A CA 1
ATOM 1004 C C . PRO A 1 125 ? 3.551 -12.957 -14.933 1.00 86.44 125 PRO A C 1
ATOM 1006 O O . PRO A 1 125 ? 4.085 -14.059 -14.920 1.00 86.44 125 PRO A O 1
ATOM 1009 N N . ALA A 1 126 ? 4.114 -11.892 -15.510 1.00 82.88 126 ALA A N 1
ATOM 1010 C CA . ALA A 1 126 ? 5.450 -11.895 -16.095 1.00 82.88 126 ALA A CA 1
ATOM 1011 C C . ALA A 1 126 ? 6.574 -11.753 -15.049 1.00 82.88 126 ALA A C 1
ATOM 1013 O O . ALA A 1 126 ? 7.744 -11.897 -15.406 1.00 82.88 126 ALA A O 1
ATOM 1014 N N . ASP A 1 127 ? 6.250 -11.462 -13.784 1.00 79.12 127 ASP A N 1
ATOM 1015 C CA . ASP A 1 127 ? 7.243 -11.352 -12.721 1.00 79.12 127 ASP A CA 1
ATOM 1016 C C . ASP A 1 127 ? 7.916 -12.721 -12.495 1.00 79.12 127 ASP A C 1
ATOM 1018 O O . ASP A 1 127 ? 7.210 -13.721 -12.339 1.00 79.12 127 ASP A O 1
ATOM 1022 N N . PRO A 1 128 ? 9.252 -12.787 -12.330 1.00 73.69 128 PRO A N 1
ATOM 1023 C CA . PRO A 1 128 ? 9.971 -14.043 -12.072 1.00 73.69 128 PRO A CA 1
ATOM 1024 C C . PRO A 1 128 ? 9.504 -14.835 -10.838 1.00 73.69 128 PRO A C 1
ATOM 1026 O O . PRO A 1 128 ? 9.811 -16.014 -10.715 1.00 73.69 128 PRO A O 1
ATOM 1029 N N . HIS A 1 129 ? 8.781 -14.180 -9.926 1.00 73.56 129 HIS A N 1
ATOM 1030 C CA . HIS A 1 129 ? 8.287 -14.739 -8.664 1.00 73.56 129 HIS A CA 1
ATOM 1031 C C . HIS A 1 129 ? 6.765 -14.606 -8.535 1.00 73.56 129 HIS A C 1
ATOM 1033 O O . HIS A 1 129 ? 6.249 -14.353 -7.441 1.00 73.56 129 HIS A O 1
ATOM 1039 N N . TRP A 1 130 ? 6.030 -14.558 -9.648 1.00 78.81 130 TRP A N 1
ATOM 1040 C CA . TRP A 1 130 ? 4.578 -14.408 -9.597 1.00 78.81 130 TRP A CA 1
ATOM 1041 C C . TRP A 1 130 ? 3.931 -15.604 -8.884 1.00 78.81 130 TRP A C 1
ATOM 1043 O O . TRP A 1 130 ? 4.242 -16.752 -9.179 1.00 78.81 130 TRP A O 1
ATOM 1053 N N . GLY A 1 131 ? 3.038 -15.329 -7.931 1.00 74.00 131 GLY A N 1
ATOM 1054 C CA . GLY A 1 131 ? 2.417 -16.351 -7.080 1.00 74.00 131 GLY A CA 1
ATOM 1055 C C . GLY A 1 131 ? 3.237 -16.735 -5.842 1.00 74.00 131 GLY A C 1
ATOM 1056 O O . GLY A 1 131 ? 2.660 -17.230 -4.874 1.00 74.00 131 GLY A O 1
ATOM 1057 N N . ASP A 1 132 ? 4.536 -16.429 -5.815 1.00 81.69 132 ASP A N 1
ATOM 1058 C CA . ASP A 1 132 ? 5.361 -16.626 -4.624 1.00 81.69 132 ASP A CA 1
ATOM 1059 C C . ASP A 1 132 ? 5.060 -15.557 -3.556 1.00 81.69 132 ASP A C 1
ATOM 1061 O O . ASP A 1 132 ? 4.669 -14.423 -3.880 1.00 81.69 132 ASP A O 1
ATOM 1065 N N . PRO A 1 133 ? 5.282 -15.867 -2.263 1.00 78.62 133 PRO A N 1
ATOM 1066 C CA . PRO A 1 133 ? 5.272 -14.862 -1.210 1.00 78.62 133 PRO A CA 1
ATOM 1067 C C . PRO A 1 133 ? 6.230 -13.707 -1.517 1.00 78.62 133 PRO A C 1
ATOM 1069 O O . PRO A 1 133 ? 7.299 -13.901 -2.096 1.00 78.62 133 PRO A O 1
ATOM 1072 N N . ALA A 1 134 ? 5.888 -12.499 -1.057 1.00 74.69 134 ALA A N 1
ATOM 1073 C CA . ALA A 1 134 ? 6.795 -11.361 -1.157 1.00 74.69 134 ALA A CA 1
ATOM 1074 C C . ALA A 1 134 ? 8.108 -11.665 -0.420 1.00 74.69 134 ALA A C 1
ATOM 1076 O O . ALA A 1 134 ? 8.143 -11.756 0.812 1.00 74.69 134 ALA A O 1
ATOM 1077 N N . TYR A 1 135 ? 9.192 -11.796 -1.180 1.00 75.00 135 TYR A N 1
ATOM 1078 C CA . TYR A 1 135 ? 10.526 -11.950 -0.624 1.00 75.00 135 TYR A CA 1
ATOM 1079 C C . TYR A 1 135 ? 10.990 -10.627 0.006 1.00 75.00 135 TYR A C 1
ATOM 1081 O O . TYR A 1 135 ? 10.720 -9.528 -0.487 1.00 75.00 135 TYR A O 1
ATOM 1089 N N . LEU A 1 136 ? 11.671 -10.736 1.144 1.00 72.12 136 LEU A N 1
ATOM 1090 C CA . LEU A 1 136 ? 12.205 -9.592 1.866 1.00 72.12 136 LEU A CA 1
ATOM 1091 C C . LEU A 1 136 ? 13.583 -9.227 1.309 1.00 72.12 136 LEU A C 1
ATOM 1093 O O . LEU A 1 136 ? 14.581 -9.855 1.662 1.00 72.12 136 LEU A O 1
ATOM 1097 N N . ALA A 1 137 ? 13.626 -8.194 0.465 1.00 69.06 137 ALA A N 1
ATOM 1098 C CA . ALA A 1 137 ? 14.876 -7.684 -0.086 1.00 69.06 137 ALA A CA 1
ATOM 1099 C C . ALA A 1 137 ? 15.835 -7.225 1.016 1.00 69.06 137 ALA A C 1
ATOM 1101 O O . ALA A 1 137 ? 15.449 -6.467 1.913 1.00 69.06 137 ALA A O 1
ATOM 1102 N N . THR A 1 138 ? 17.100 -7.646 0.945 1.00 67.69 138 THR A N 1
ATOM 1103 C CA . THR A 1 138 ? 18.131 -7.111 1.838 1.00 67.69 138 THR A CA 1
ATOM 1104 C C . THR A 1 138 ? 18.350 -5.630 1.547 1.00 67.69 138 THR A C 1
ATOM 1106 O O . THR A 1 138 ? 18.053 -5.127 0.465 1.00 67.69 138 THR A O 1
ATOM 1109 N N . TYR A 1 139 ? 18.932 -4.904 2.502 1.00 62.94 139 TYR A N 1
ATOM 1110 C CA . TYR A 1 139 ? 19.241 -3.487 2.306 1.00 62.94 139 TYR A CA 1
ATOM 1111 C C . TYR A 1 139 ? 20.135 -3.239 1.079 1.00 62.94 139 TYR A C 1
ATOM 1113 O O . TYR A 1 139 ? 19.937 -2.267 0.355 1.00 62.94 139 TYR A O 1
ATOM 1121 N N . LYS A 1 140 ? 21.079 -4.149 0.802 1.00 65.56 140 LYS A N 1
ATOM 1122 C CA . LYS A 1 140 ? 21.932 -4.089 -0.390 1.00 65.56 140 LYS A CA 1
ATOM 1123 C C . LYS A 1 140 ? 21.111 -4.216 -1.678 1.00 65.56 140 LYS A C 1
ATOM 1125 O O . LYS A 1 140 ? 21.393 -3.515 -2.636 1.00 65.56 140 LYS A O 1
ATOM 1130 N N . GLU A 1 141 ? 20.086 -5.060 -1.691 1.00 67.50 141 GLU A N 1
ATOM 1131 C CA . GLU A 1 141 ? 19.197 -5.243 -2.849 1.00 67.50 141 GLU A CA 1
ATOM 1132 C C . GLU A 1 141 ? 18.168 -4.113 -2.995 1.00 67.50 141 GLU A C 1
ATOM 1134 O O . GLU A 1 141 ? 17.625 -3.926 -4.076 1.00 67.50 141 GLU A O 1
ATOM 1139 N N . GLN A 1 142 ? 17.911 -3.342 -1.933 1.00 63.41 142 GLN A N 1
ATOM 1140 C CA . GLN A 1 142 ? 17.065 -2.143 -1.983 1.00 63.41 142 GLN A CA 1
ATOM 1141 C C . GLN A 1 142 ? 17.826 -0.898 -2.458 1.00 63.41 142 GLN A C 1
ATOM 1143 O O . GLN A 1 142 ? 17.258 -0.085 -3.178 1.00 63.41 142 GLN A O 1
ATOM 1148 N N . ILE A 1 143 ? 19.095 -0.739 -2.055 1.00 59.28 143 ILE A N 1
ATOM 1149 C CA . ILE A 1 143 ? 19.931 0.419 -2.429 1.00 59.28 143 ILE A CA 1
ATOM 1150 C C . ILE A 1 143 ? 20.280 0.438 -3.918 1.00 59.28 143 ILE A C 1
ATOM 1152 O O . ILE A 1 143 ? 20.613 1.486 -4.469 1.00 59.28 143 ILE A O 1
ATOM 1156 N N . ILE A 1 144 ? 20.236 -0.711 -4.577 1.00 50.03 144 ILE A N 1
ATOM 1157 C CA . ILE A 1 144 ? 20.813 -0.870 -5.899 1.00 50.03 144 ILE A CA 1
ATOM 1158 C C . ILE A 1 144 ? 19.662 -1.136 -6.867 1.00 50.03 144 ILE A C 1
ATOM 1160 O O . ILE A 1 144 ? 19.066 -2.207 -6.880 1.00 50.03 144 ILE A O 1
ATOM 1164 N N . GLU A 1 145 ? 19.306 -0.126 -7.655 1.00 53.50 145 GLU A N 1
ATOM 1165 C CA . GLU A 1 145 ? 19.720 -0.039 -9.060 1.00 53.50 145 GLU A CA 1
ATOM 1166 C C . GLU A 1 145 ? 18.985 1.130 -9.741 1.00 53.50 145 GLU A C 1
ATOM 1168 O O . GLU A 1 145 ? 17.759 1.237 -9.686 1.00 53.50 145 GLU A O 1
ATOM 1173 N N . GLU A 1 146 ? 19.719 1.984 -10.462 1.00 57.00 146 GLU A N 1
ATOM 1174 C CA . GLU A 1 146 ? 19.131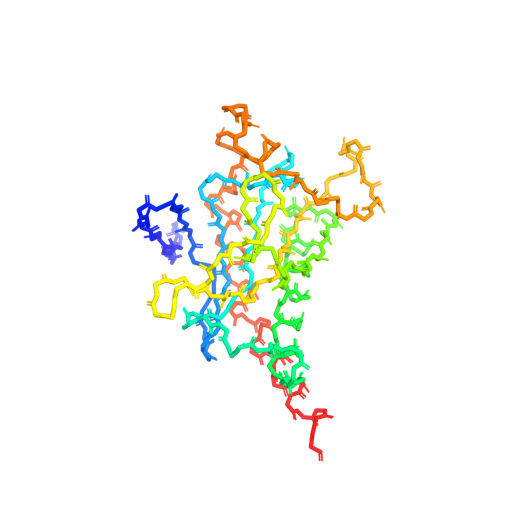 3.051 -11.289 1.00 57.00 146 GLU A CA 1
ATOM 1175 C C . GLU A 1 146 ? 18.096 2.533 -12.296 1.00 57.00 146 GLU A C 1
ATOM 1177 O O . GLU A 1 146 ? 17.222 3.290 -12.709 1.00 57.00 146 GLU A O 1
ATOM 1182 N N . LYS A 1 147 ? 18.121 1.232 -12.625 1.00 57.97 147 LYS A N 1
ATOM 1183 C CA . LYS A 1 147 ? 17.140 0.573 -13.503 1.00 57.97 147 LYS A CA 1
ATOM 1184 C C . LYS A 1 147 ? 15.693 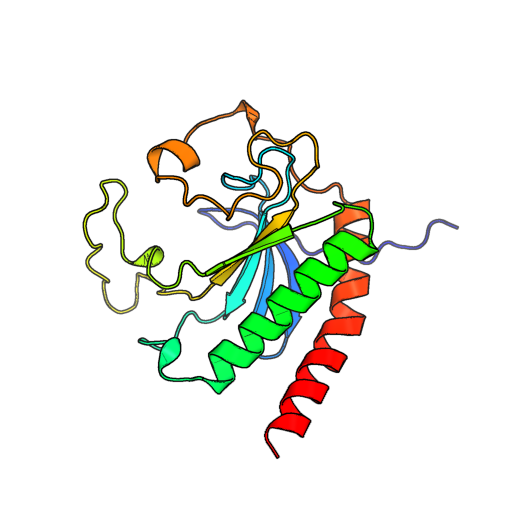0.628 -12.998 1.00 57.97 147 LYS A C 1
ATOM 1186 O O . LYS A 1 147 ? 14.779 0.292 -13.757 1.00 57.97 147 LYS A O 1
ATOM 1191 N N . TYR A 1 148 ? 15.491 0.962 -11.723 1.00 58.12 148 TYR A N 1
ATOM 1192 C CA . TYR A 1 148 ? 14.174 1.077 -11.099 1.00 58.12 148 TYR A CA 1
ATOM 1193 C C . TYR A 1 148 ? 13.677 2.522 -10.992 1.00 58.12 148 TYR A C 1
ATOM 1195 O O . TYR A 1 148 ? 12.485 2.725 -10.748 1.00 58.12 148 TYR A O 1
ATOM 1203 N N . LYS A 1 149 ? 14.543 3.521 -11.235 1.00 58.38 149 LYS A N 1
ATOM 1204 C CA . LYS A 1 149 ? 14.108 4.917 -11.376 1.00 58.38 149 LYS A CA 1
ATOM 1205 C C . LYS A 1 149 ? 13.082 4.991 -12.510 1.00 58.38 149 LYS A C 1
ATOM 1207 O O . LYS A 1 149 ? 13.311 4.464 -13.596 1.00 58.38 149 LYS A O 1
ATOM 1212 N N . GLY A 1 150 ? 11.935 5.611 -12.244 1.00 59.25 150 GLY A N 1
ATOM 1213 C CA . GLY A 1 150 ? 10.862 5.764 -13.232 1.00 59.25 150 GLY A CA 1
ATOM 1214 C C . GLY A 1 150 ? 9.884 4.589 -13.342 1.00 59.25 150 GLY A C 1
ATOM 1215 O O . GLY A 1 150 ? 8.933 4.688 -14.109 1.00 59.25 150 GLY A O 1
ATOM 1216 N N . ARG A 1 151 ? 10.020 3.519 -12.541 1.00 70.00 151 ARG A N 1
ATOM 1217 C CA . ARG A 1 151 ? 8.974 2.476 -12.415 1.00 70.00 151 ARG A CA 1
ATOM 1218 C C . ARG A 1 151 ? 7.858 2.891 -11.443 1.00 70.00 151 ARG A C 1
ATOM 1220 O O . ARG A 1 151 ? 7.301 2.081 -10.716 1.00 70.00 151 ARG A O 1
ATOM 1227 N N . MET A 1 152 ? 7.555 4.177 -11.362 1.00 78.19 152 MET A N 1
ATOM 1228 C CA . MET A 1 152 ? 6.474 4.693 -10.524 1.00 78.19 152 MET A CA 1
ATOM 1229 C C . MET A 1 152 ? 5.114 4.481 -11.196 1.00 78.19 152 MET A C 1
ATOM 1231 O O . MET A 1 152 ? 5.030 4.307 -12.412 1.00 78.19 152 MET A O 1
ATOM 1235 N N . PHE A 1 153 ? 4.036 4.532 -10.413 1.00 85.81 153 PHE A N 1
ATOM 1236 C CA . PHE A 1 153 ? 2.709 4.651 -11.006 1.00 85.81 153 PHE A CA 1
ATOM 1237 C C . PHE A 1 153 ? 2.620 5.947 -11.811 1.00 85.81 153 PHE A C 1
ATOM 1239 O O . PHE A 1 153 ? 3.085 7.002 -11.380 1.00 85.81 153 PHE A O 1
ATOM 1246 N N . THR A 1 154 ? 1.980 5.871 -12.970 1.00 87.62 154 THR A N 1
ATOM 1247 C CA . THR A 1 154 ? 1.607 7.061 -13.735 1.00 87.62 154 THR A CA 1
ATOM 1248 C C . THR A 1 154 ? 0.589 7.893 -12.948 1.00 87.62 154 THR A C 1
ATOM 1250 O O . THR A 1 154 ? -0.163 7.359 -12.128 1.00 87.62 154 THR A O 1
ATOM 1253 N N . MET A 1 155 ? 0.509 9.199 -13.218 1.00 87.88 155 MET A N 1
ATOM 1254 C CA . MET A 1 155 ? -0.478 10.062 -12.558 1.00 87.88 155 MET A CA 1
ATOM 1255 C C . MET A 1 155 ? -1.923 9.546 -12.716 1.00 87.88 155 MET A C 1
ATOM 1257 O O . MET A 1 155 ? -2.610 9.435 -11.703 1.00 87.88 155 MET A O 1
ATOM 1261 N N . PRO A 1 156 ? -2.379 9.100 -13.908 1.00 90.81 156 PRO A N 1
ATOM 1262 C CA . PRO A 1 156 ? -3.713 8.514 -14.048 1.00 90.81 156 PRO A CA 1
ATOM 1263 C C . PRO A 1 156 ? -3.943 7.267 -13.181 1.00 90.81 156 PRO A C 1
ATOM 1265 O O . PRO A 1 156 ? -5.046 7.061 -12.683 1.00 90.81 156 PRO A O 1
ATOM 1268 N N . GLN A 1 157 ? -2.920 6.428 -12.978 1.00 91.12 157 GLN A N 1
ATOM 1269 C CA . GLN A 1 157 ? -3.019 5.279 -12.069 1.00 91.12 157 GLN A CA 1
ATOM 1270 C C . GLN A 1 157 ? -3.144 5.730 -10.609 1.00 91.12 157 GLN A C 1
ATOM 1272 O O . GLN A 1 157 ? -3.968 5.187 -9.878 1.00 91.12 157 GLN A O 1
ATOM 1277 N N . MET A 1 158 ? -2.365 6.732 -10.189 1.00 92.12 158 MET A N 1
ATOM 1278 C CA . MET A 1 158 ? -2.422 7.257 -8.819 1.00 92.12 158 MET A CA 1
ATOM 1279 C C . MET A 1 158 ? -3.769 7.913 -8.503 1.00 92.12 158 MET A C 1
ATOM 1281 O O . MET A 1 158 ? -4.294 7.700 -7.415 1.00 92.12 158 MET A O 1
ATOM 1285 N N . VAL A 1 159 ? -4.356 8.637 -9.457 1.00 92.25 159 VAL A N 1
ATOM 1286 C CA . VAL A 1 159 ? -5.693 9.242 -9.324 1.00 92.25 159 VAL A CA 1
ATOM 1287 C C . VAL A 1 159 ? -6.761 8.162 -9.162 1.00 92.25 159 VAL A C 1
ATOM 1289 O O . VAL A 1 159 ? -7.497 8.178 -8.182 1.00 92.25 159 VAL A O 1
ATOM 1292 N N . LYS A 1 160 ? -6.776 7.150 -10.043 1.00 93.31 160 LYS A N 1
ATOM 1293 C CA . LYS A 1 160 ? -7.713 6.017 -9.934 1.00 93.31 160 LYS A CA 1
ATOM 1294 C C . LYS A 1 160 ? -7.581 5.272 -8.607 1.00 93.31 160 LYS A C 1
ATOM 1296 O O . LYS A 1 160 ? -8.581 4.835 -8.041 1.00 93.31 160 LYS A O 1
ATOM 1301 N N . LEU A 1 161 ? -6.350 5.099 -8.117 1.00 94.06 161 LEU A N 1
ATOM 1302 C CA . LEU A 1 161 ? -6.113 4.532 -6.791 1.00 94.06 161 LEU A CA 1
ATOM 1303 C C . LEU A 1 161 ? -6.711 5.430 -5.710 1.00 94.06 161 LEU A C 1
ATOM 1305 O O . LEU A 1 161 ? -7.498 4.937 -4.911 1.00 94.06 161 LEU A O 1
ATOM 1309 N N . LYS A 1 162 ? -6.374 6.722 -5.693 1.00 95.31 162 LYS A N 1
ATOM 1310 C CA . LYS A 1 162 ? -6.871 7.694 -4.709 1.00 95.31 162 LYS A CA 1
ATOM 1311 C C . LYS A 1 162 ? -8.399 7.691 -4.626 1.00 95.31 162 LYS A C 1
ATOM 1313 O O . LYS A 1 162 ? -8.929 7.411 -3.554 1.00 95.31 162 LYS A O 1
ATOM 1318 N N . GLU A 1 163 ? -9.088 7.859 -5.753 1.00 95.25 163 GLU A N 1
ATOM 1319 C CA . GLU A 1 163 ? -10.559 7.860 -5.824 1.00 95.25 163 GLU A CA 1
ATOM 1320 C C . GLU A 1 163 ? -11.168 6.570 -5.248 1.00 95.25 163 GLU A C 1
ATOM 1322 O O . GLU A 1 163 ? -12.137 6.591 -4.483 1.00 95.25 163 GLU A O 1
ATOM 1327 N N . PHE A 1 164 ? -10.584 5.416 -5.589 1.00 96.94 164 PHE A N 1
ATOM 1328 C CA . PHE A 1 164 ? -11.046 4.129 -5.075 1.00 96.94 164 PHE A CA 1
ATOM 1329 C C . PHE A 1 164 ? -10.841 4.021 -3.558 1.00 96.94 164 PHE A C 1
ATOM 1331 O O . PHE A 1 164 ? -11.730 3.561 -2.838 1.00 96.94 164 PHE A O 1
ATOM 1338 N N . LEU A 1 165 ? -9.670 4.430 -3.066 1.00 97.31 165 LEU A N 1
ATOM 1339 C CA . LEU A 1 165 ? -9.307 4.352 -1.652 1.00 97.31 165 LEU A CA 1
ATOM 1340 C C . LEU A 1 165 ? -10.171 5.279 -0.791 1.00 97.31 165 LEU A C 1
ATOM 1342 O O . LEU A 1 165 ? -10.653 4.848 0.256 1.00 97.31 165 LEU A O 1
ATOM 1346 N N . GLU A 1 166 ? -10.417 6.507 -1.246 1.00 96.12 166 GLU A N 1
ATOM 1347 C CA . GLU A 1 166 ? -11.275 7.485 -0.565 1.00 96.12 166 GLU A CA 1
ATOM 1348 C C . GL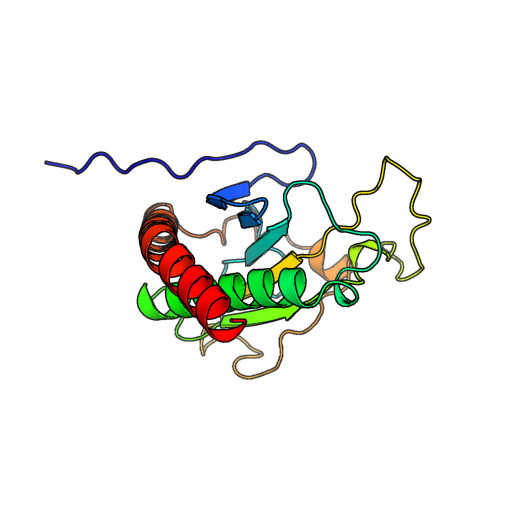U A 1 166 ? -12.704 6.983 -0.386 1.00 96.12 166 GLU A C 1
ATOM 1350 O O . GLU A 1 166 ? -13.316 7.211 0.658 1.00 96.12 166 GLU A O 1
ATOM 1355 N N . LYS A 1 167 ? -13.212 6.224 -1.358 1.00 96.81 167 LYS A N 1
ATOM 1356 C CA . LYS A 1 167 ? -14.527 5.593 -1.269 1.00 96.81 167 LYS A CA 1
ATOM 1357 C C . LYS A 1 167 ? -14.538 4.361 -0.359 1.00 96.81 167 LYS A C 1
ATOM 1359 O O . LYS A 1 167 ? -15.435 4.207 0.469 1.00 96.81 167 LYS A O 1
ATOM 1364 N N . GLU A 1 168 ? -13.592 3.444 -0.535 1.00 98.12 168 GLU A N 1
ATOM 1365 C CA . GLU A 1 168 ? -13.701 2.087 0.020 1.00 98.12 168 GLU A CA 1
ATOM 1366 C C . GLU A 1 168 ? -13.098 1.946 1.422 1.00 98.12 168 GLU A C 1
ATOM 1368 O O . GLU A 1 168 ? -13.592 1.141 2.217 1.00 98.12 168 GLU A O 1
ATOM 1373 N N . ILE A 1 169 ? -12.068 2.730 1.771 1.00 97.88 169 ILE A N 1
ATOM 1374 C CA . ILE A 1 169 ? -11.450 2.651 3.103 1.00 97.88 169 ILE A CA 1
ATOM 1375 C C . ILE A 1 169 ? -12.453 3.011 4.213 1.00 97.88 169 ILE A C 1
ATOM 1377 O O . ILE A 1 169 ? -12.570 2.222 5.157 1.00 97.88 169 ILE A O 1
ATOM 1381 N N . PRO A 1 170 ? -13.227 4.117 4.138 1.00 97.00 170 PRO A N 1
ATOM 1382 C CA . PRO A 1 170 ? -14.208 4.441 5.174 1.00 97.00 170 PRO A CA 1
ATOM 1383 C C . PRO A 1 170 ? -15.260 3.341 5.368 1.00 97.00 170 PRO A C 1
ATOM 1385 O O . PRO A 1 170 ? -15.616 3.010 6.502 1.00 97.00 170 PRO A O 1
ATOM 1388 N N . ILE A 1 171 ? -15.716 2.718 4.275 1.00 97.25 171 ILE A N 1
ATOM 1389 C CA . ILE A 1 171 ? -16.677 1.604 4.307 1.00 97.25 171 ILE A CA 1
ATOM 1390 C C . ILE A 1 171 ? -16.072 0.401 5.040 1.00 97.25 171 ILE A C 1
ATOM 1392 O O . ILE A 1 171 ? -16.703 -0.166 5.940 1.00 97.25 171 ILE A O 1
ATOM 1396 N N . ALA A 1 172 ? -14.841 0.025 4.692 1.00 96.75 172 ALA A N 1
ATOM 1397 C CA . ALA A 1 172 ? -14.150 -1.106 5.300 1.00 96.75 172 ALA A CA 1
ATOM 1398 C C . ALA A 1 172 ? -13.870 -0.873 6.795 1.00 96.75 172 ALA A C 1
ATOM 1400 O O . ALA A 1 172 ? -14.133 -1.750 7.620 1.00 96.75 172 ALA A O 1
ATOM 1401 N N . LEU A 1 173 ? -13.415 0.327 7.170 1.00 95.50 173 LEU A N 1
ATOM 1402 C CA . LEU A 1 173 ? -13.166 0.691 8.567 1.00 95.50 173 LEU A CA 1
ATOM 1403 C C . LEU A 1 173 ? -14.454 0.739 9.400 1.00 95.50 173 LEU A C 1
ATOM 1405 O O . LEU A 1 173 ? -14.460 0.285 10.545 1.00 95.50 173 LEU A O 1
ATOM 1409 N N . ASN A 1 174 ? -15.559 1.237 8.839 1.00 94.88 174 ASN A N 1
ATOM 1410 C CA . ASN A 1 174 ? -16.856 1.215 9.515 1.00 94.88 174 ASN A CA 1
ATOM 1411 C C . ASN A 1 174 ? -17.382 -0.219 9.694 1.00 94.88 174 ASN A C 1
ATOM 1413 O O . ASN A 1 174 ? -17.944 -0.549 10.736 1.00 94.88 174 ASN A O 1
ATOM 1417 N N . THR A 1 175 ? -17.162 -1.087 8.704 1.00 94.56 175 THR A N 1
ATOM 1418 C CA . THR A 1 175 ? -17.511 -2.514 8.791 1.00 94.56 175 THR A CA 1
ATOM 1419 C C . THR A 1 175 ? -16.726 -3.199 9.907 1.00 94.56 175 THR A C 1
ATOM 1421 O O . THR A 1 175 ? -17.319 -3.868 10.750 1.00 94.56 175 THR A O 1
ATOM 1424 N N . LEU A 1 176 ? -15.411 -2.957 9.977 1.00 92.88 176 LEU A N 1
ATOM 1425 C CA . LEU A 1 176 ? -14.563 -3.457 11.059 1.00 92.88 176 LEU A CA 1
ATOM 1426 C C . LEU A 1 176 ? -15.065 -2.984 12.431 1.00 92.88 176 LEU A C 1
ATOM 1428 O O . LEU A 1 176 ? -15.156 -3.780 13.358 1.00 92.88 176 LEU A O 1
ATOM 1432 N N . LYS A 1 177 ? -15.433 -1.700 12.557 1.00 89.88 177 LYS A N 1
ATOM 1433 C CA . LYS A 1 177 ? -15.964 -1.129 13.804 1.00 89.88 177 LYS A CA 1
ATOM 1434 C C . LYS A 1 177 ? -17.227 -1.853 14.279 1.00 89.88 177 LYS A C 1
ATOM 1436 O O . LYS A 1 177 ? -17.328 -2.130 15.466 1.00 89.88 177 LYS A O 1
ATOM 1441 N N . LYS A 1 178 ? -18.157 -2.167 13.371 1.00 89.75 178 LYS A N 1
ATOM 1442 C CA . LYS A 1 178 ? -19.394 -2.901 13.694 1.00 89.75 178 LYS A CA 1
ATOM 1443 C C . LYS A 1 178 ? -19.130 -4.344 14.125 1.00 89.75 178 LYS A C 1
ATOM 1445 O O . LYS A 1 178 ? -19.852 -4.847 14.967 1.00 89.75 178 LYS A O 1
ATOM 1450 N N . GLY A 1 179 ? -18.104 -4.994 13.572 1.00 82.25 179 GLY A N 1
ATOM 1451 C CA . GLY A 1 179 ? -17.729 -6.363 13.949 1.00 82.25 179 GLY A CA 1
ATOM 1452 C C . GLY A 1 179 ? -17.058 -6.492 15.323 1.00 82.25 179 GLY A C 1
ATOM 1453 O O . GLY A 1 179 ? -16.899 -7.606 15.808 1.00 82.25 179 GLY A O 1
ATOM 1454 N N . PHE A 1 180 ? -16.652 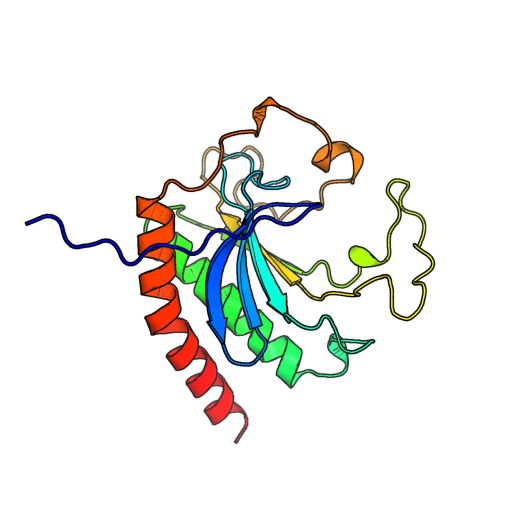-5.376 15.937 1.00 73.50 180 PHE A N 1
ATOM 1455 C CA . PHE A 1 180 ? -16.084 -5.326 17.291 1.00 73.50 180 PHE A CA 1
ATOM 1456 C C . PHE A 1 180 ? -17.084 -4.851 18.364 1.00 73.50 180 PHE A C 1
ATOM 1458 O O . PHE A 1 180 ? -16.676 -4.676 19.513 1.00 73.50 180 PHE A O 1
ATOM 1465 N N . GLN A 1 181 ? -18.345 -4.591 17.998 1.00 65.38 181 GLN A N 1
ATOM 1466 C CA . GLN A 1 181 ? -19.437 -4.261 18.927 1.00 65.38 181 GLN A CA 1
ATOM 1467 C C . GLN A 1 181 ? -20.182 -5.526 19.340 1.00 65.38 181 GLN A C 1
ATOM 1469 O O . GLN A 1 181 ? -20.575 -5.583 20.524 1.00 65.38 181 GLN A O 1
#

pLDDT: mean 77.6, std 16.24, range [33.66, 98.12]

Sequence (181 aa):
MEAEIESVEFIKDADLPYWVLWEDGGFRVRTLENPNRPADHGGHILVEHKEGAVKVPYQNYVFFAKISVIAAVVQKAVEKTGISPHANIQCNANWSFRKPNGGLREVKKGKEKRKVHLHVYPRLPADPHWGDPAYLATYKEQIIEEKYKGRMFTMPQMVKLKEFLEKEIPIALNTLKKGFQ

InterPro domains:
  IPR036265 HIT-like superfamily [G3DSA:3.30.428.10] (6-170)
  IPR036265 HIT-like superfamily [SSF54197] (16-149)

Foldseek 3Di:
DPPPQPAFDWDDDPPWTWTWLDDDDQKTKIWTLFAFPPLVLADKIKIWGNQADDPDNVVPVLSVVLSVLLLVLLQVLCCVLVVAVGKAKDWPQCVLQADLVRDGDDDDPPPRGSMTMIIIHGDHPPDPQPPHHGDDDRSVRRVDDPVRRPSYDDRVSSSSSSVSSVPVSVVSSVVVVVVVD